Protein AF-F6I775-F1 (afdb_monomer)

Solvent-accessible surface area (backbone atoms only — not comparable to full-atom values): 4284 Å² total; per-residue (Å²): 101,73,62,40,35,74,75,70,65,50,71,80,91,60,99,62,84,47,81,44,74,39,88,91,55,96,63,78,75,51,88,43,103,62,49,36,48,40,47,43,88,57,72,66,73,45,93,90,78,44,56,77,67,50,58,54,55,28,44,54,69,80,58,62,132

Sequence (65 aa):
MKWDEDIFGLEYGLALFNIVVVPDFDMEPVEKKSSNIFNPKLVLASPQSAAVADYTAILGIIDPE

Secondary structure (DSSP, 8-state):
-HHHHHHH-----SS---EEE-SS--S--B--TT-EEE-GGGT---TTT--HHHHHHHHHHHS--

Nearest PDB structures (foldseek):
  8p0i-assembly1_A  TM=8.885E-01  e=2.144E-02  Homo sapiens
  5lg6-assembly2_B  TM=8.878E-01  e=3.047E-02  Sus scrofa
  8sw1-assembly1_A  TM=8.599E-01  e=5.739E-02  Homo sapiens
  6u7g-assembly1_A  TM=8.885E-01  e=7.087E-02  Homo sapiens
  6u7f-assembly2_B  TM=9.002E-01  e=1.007E-01  Homo sapiens

Radius of gyration: 13.37 Å; Cα contacts (8 Å, |Δi|>4): 58; chains: 1; bounding box: 34×22×30 Å

pLDDT: mean 75.65, std 10.82, range [48.31, 90.44]

InterPro domains:
  IPR012779 Peptidase M1, alanyl aminopeptidase [PTHR46322] (1-63)
  IPR014782 Peptidase M1, membrane alanine aminopeptidase [PF01433] (1-62)

Mean predicted aligned error: 7.86 Å

Organism: Vitis vinifera (NCBI:txid29760)

Structure (mmCIF, N/CA/C/O backbone):
data_AF-F6I775-F1
#
_entry.id   AF-F6I775-F1
#
loop_
_atom_site.group_PDB
_atom_site.id
_atom_site.type_symbol
_atom_site.label_atom_id
_atom_site.label_alt_id
_atom_site.label_comp_id
_atom_site.label_asym_id
_atom_site.label_entity_id
_atom_site.label_seq_id
_atom_site.pdbx_PDB_ins_code
_atom_site.Cartn_x
_atom_site.Cartn_y
_atom_site.Cartn_z
_atom_site.occupancy
_atom_site.B_iso_or_equiv
_atom_site.auth_seq_id
_atom_site.auth_comp_id
_atom_site.auth_asym_id
_atom_site.auth_atom_id
_atom_site.pdbx_PDB_model_num
ATOM 1 N N . MET A 1 1 ? -6.768 -4.269 3.713 1.00 79.31 1 MET A N 1
ATOM 2 C CA . MET A 1 1 ? -7.914 -3.321 3.853 1.00 79.31 1 MET A CA 1
ATOM 3 C C . MET A 1 1 ? -9.268 -3.979 3.583 1.00 79.31 1 MET A C 1
ATOM 5 O O . MET A 1 1 ? -9.888 -4.405 4.539 1.00 79.31 1 MET A O 1
ATOM 9 N N . LYS A 1 2 ? -9.742 -4.128 2.330 1.00 84.88 2 LYS A N 1
ATOM 10 C CA . LYS A 1 2 ? -11.055 -4.765 2.049 1.00 84.88 2 LYS A CA 1
ATOM 11 C C . LYS A 1 2 ? -11.146 -6.191 2.615 1.00 84.88 2 LYS A C 1
ATOM 13 O O . LYS A 1 2 ? -12.176 -6.586 3.145 1.00 84.88 2 LYS A O 1
ATOM 18 N N . TRP A 1 3 ? -10.052 -6.942 2.498 1.00 87.31 3 TRP A N 1
ATOM 19 C CA . TRP A 1 3 ? -9.951 -8.295 3.034 1.00 87.31 3 TRP A CA 1
ATOM 20 C C . TRP A 1 3 ? -10.047 -8.318 4.570 1.00 87.31 3 TRP A C 1
ATOM 22 O O . TRP A 1 3 ? -10.842 -9.087 5.102 1.00 87.31 3 TRP A O 1
ATOM 32 N N . ASP A 1 4 ? -9.351 -7.416 5.273 1.00 84.69 4 ASP A N 1
ATOM 33 C CA . ASP A 1 4 ? -9.455 -7.282 6.738 1.00 84.69 4 ASP A CA 1
ATOM 34 C C . ASP A 1 4 ? -10.869 -6.924 7.202 1.00 84.69 4 ASP A C 1
ATOM 36 O O . ASP A 1 4 ? -11.344 -7.427 8.220 1.00 84.69 4 ASP A O 1
ATOM 40 N N . GLU A 1 5 ? -11.570 -6.076 6.449 1.00 87.31 5 GLU A N 1
ATOM 41 C CA . GLU A 1 5 ? -12.972 -5.746 6.714 1.00 87.31 5 GLU A CA 1
ATOM 42 C C . GLU A 1 5 ? -13.879 -6.967 6.531 1.00 87.31 5 GLU A C 1
ATOM 44 O O . GLU A 1 5 ? -14.723 -7.242 7.381 1.00 87.31 5 GLU A O 1
ATOM 49 N N . ASP A 1 6 ? -13.698 -7.719 5.444 1.00 88.25 6 ASP A N 1
ATOM 50 C CA . ASP A 1 6 ? -14.561 -8.852 5.101 1.00 88.25 6 ASP A CA 1
ATOM 51 C C . ASP A 1 6 ? -14.324 -10.077 6.003 1.00 88.25 6 ASP A C 1
ATOM 53 O O . ASP A 1 6 ? -15.270 -10.810 6.299 1.00 88.25 6 ASP A O 1
ATOM 57 N N . ILE A 1 7 ? -13.083 -10.309 6.446 1.00 90.44 7 ILE A N 1
ATOM 58 C CA . ILE A 1 7 ? -12.705 -11.478 7.256 1.00 90.44 7 ILE A CA 1
ATOM 59 C C . ILE A 1 7 ? -12.746 -11.178 8.756 1.00 90.44 7 ILE A C 1
ATOM 61 O O . ILE A 1 7 ? -13.244 -11.998 9.531 1.00 90.44 7 ILE A O 1
ATOM 65 N N . PHE A 1 8 ? -12.246 -10.013 9.172 1.00 85.81 8 PHE A N 1
ATOM 66 C CA . PHE A 1 8 ? -12.066 -9.6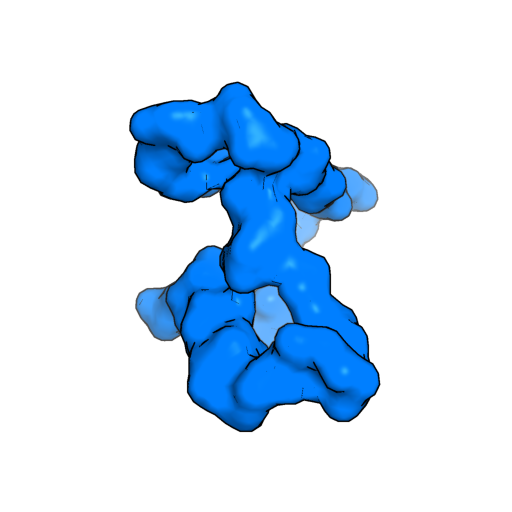69 10.585 1.00 85.81 8 PHE A CA 1
ATOM 67 C C . PHE A 1 8 ? -12.926 -8.490 11.056 1.00 85.81 8 PHE A C 1
ATOM 69 O O . PHE A 1 8 ? -12.983 -8.230 12.258 1.00 85.81 8 PHE A O 1
ATOM 76 N N . GLY A 1 9 ? -13.618 -7.782 10.155 1.00 88.12 9 GLY A N 1
ATOM 77 C CA . GLY A 1 9 ? -14.405 -6.595 10.503 1.00 88.12 9 GLY A CA 1
ATOM 78 C C . GLY A 1 9 ? -13.550 -5.400 10.933 1.00 88.12 9 GLY A C 1
ATOM 79 O O . GLY A 1 9 ? -14.027 -4.547 11.683 1.00 88.12 9 GLY A O 1
ATOM 80 N N . LEU A 1 10 ? -12.281 -5.353 10.515 1.00 85.94 10 LEU A N 1
ATOM 81 C CA . LEU A 1 10 ? -11.331 -4.315 10.913 1.00 85.94 10 LEU A CA 1
ATOM 82 C C . LEU A 1 10 ? -11.292 -3.188 9.877 1.00 85.94 10 LEU A C 1
ATOM 84 O O . LEU A 1 10 ? -10.582 -3.265 8.879 1.00 85.94 10 LEU A O 1
ATOM 88 N N . GLU A 1 11 ? -12.043 -2.121 10.138 1.00 86.19 11 GLU A N 1
ATOM 89 C CA . GLU A 1 11 ? -12.016 -0.911 9.313 1.00 86.19 11 GLU A CA 1
ATOM 90 C C . GLU A 1 11 ? -10.817 -0.018 9.669 1.00 86.19 11 GLU A C 1
ATOM 92 O O . GLU A 1 11 ? -10.441 0.149 10.838 1.00 86.19 11 GLU A O 1
ATOM 97 N N . TYR A 1 12 ? -10.219 0.604 8.653 1.00 81.88 12 TYR A N 1
ATOM 98 C CA . TYR A 1 12 ? -9.136 1.555 8.860 1.00 81.88 12 TYR A CA 1
ATOM 99 C C . TYR A 1 12 ? -9.661 2.857 9.484 1.00 81.88 12 TYR A C 1
ATOM 101 O O . TYR A 1 12 ? -10.397 3.625 8.873 1.00 81.88 12 TYR A O 1
ATOM 109 N N . GLY A 1 13 ? -9.250 3.137 10.722 1.00 81.88 13 GLY A N 1
ATOM 110 C CA . GLY A 1 13 ? -9.809 4.234 11.522 1.00 81.88 13 GLY A CA 1
ATOM 111 C C . GLY A 1 13 ? -9.294 5.649 11.218 1.00 81.88 13 GLY A C 1
ATOM 112 O O . GLY A 1 13 ? -9.603 6.566 11.979 1.00 81.88 13 GLY A O 1
ATOM 113 N N . LEU A 1 14 ? -8.475 5.858 10.179 1.00 83.31 14 LEU A N 1
ATOM 114 C CA . LEU A 1 14 ? -7.966 7.185 9.805 1.00 83.31 14 LEU A CA 1
ATOM 115 C C . LEU A 1 14 ? -8.467 7.605 8.423 1.00 83.31 14 LEU A C 1
ATOM 117 O O . LEU A 1 14 ? -8.598 6.796 7.515 1.00 83.31 14 LEU A O 1
ATOM 121 N N . ALA A 1 15 ? -8.658 8.912 8.239 1.00 79.56 15 ALA A N 1
ATOM 122 C CA . ALA A 1 15 ? -9.152 9.470 6.979 1.00 79.56 15 ALA A CA 1
ATOM 123 C C . ALA A 1 15 ? -8.152 9.372 5.811 1.00 79.56 15 ALA A C 1
ATOM 125 O O . ALA A 1 15 ? -8.544 9.524 4.658 1.00 79.56 15 ALA A O 1
ATOM 126 N N . LEU A 1 16 ? -6.859 9.180 6.099 1.00 80.38 16 LEU A N 1
ATOM 127 C CA . LEU A 1 16 ? -5.791 9.165 5.101 1.00 80.38 16 LEU A CA 1
ATOM 128 C C . LEU A 1 16 ? -4.815 8.015 5.363 1.00 80.38 16 LEU A C 1
ATOM 130 O O . LEU A 1 16 ? -4.400 7.771 6.501 1.00 80.38 16 LEU A O 1
ATOM 134 N N . PHE A 1 17 ? -4.411 7.354 4.282 1.00 81.44 17 PHE A N 1
ATOM 135 C CA . PHE A 1 17 ? -3.362 6.342 4.256 1.00 81.44 17 PHE A CA 1
ATOM 136 C C . PHE A 1 17 ? -2.250 6.829 3.324 1.00 81.44 17 PHE A C 1
ATOM 138 O O . PHE A 1 17 ? -2.432 6.889 2.109 1.00 81.44 17 PHE A O 1
ATOM 145 N N . ASN A 1 18 ? -1.116 7.238 3.897 1.00 80.00 18 ASN A N 1
ATOM 146 C CA . ASN A 1 18 ? 0.000 7.799 3.138 1.00 80.00 18 ASN A CA 1
ATOM 147 C C . ASN A 1 18 ? 1.108 6.758 2.956 1.00 80.00 18 ASN A C 1
ATOM 149 O O . ASN A 1 18 ? 1.580 6.173 3.933 1.00 80.00 18 ASN A O 1
ATOM 153 N N . ILE A 1 19 ? 1.559 6.602 1.711 1.00 80.06 19 ILE A N 1
ATOM 154 C CA . ILE A 1 19 ? 2.731 5.809 1.331 1.00 80.06 19 ILE A CA 1
ATOM 155 C C . ILE A 1 19 ? 3.826 6.785 0.903 1.00 80.06 19 ILE A C 1
ATOM 157 O O . ILE A 1 19 ? 3.616 7.598 0.004 1.00 80.06 19 ILE A O 1
ATOM 161 N N . VAL A 1 20 ? 4.991 6.713 1.543 1.00 80.12 20 VAL A N 1
ATOM 162 C CA . VAL A 1 20 ? 6.148 7.559 1.230 1.00 80.12 20 VAL A CA 1
ATOM 163 C C . VAL A 1 20 ? 7.304 6.673 0.784 1.00 80.12 20 VAL A C 1
ATOM 165 O O . VAL A 1 20 ? 7.669 5.724 1.474 1.00 80.12 20 VAL A O 1
ATOM 168 N N . VAL A 1 21 ? 7.891 6.991 -0.370 1.00 77.69 21 VAL A N 1
ATOM 169 C CA . VAL A 1 21 ? 9.006 6.235 -0.954 1.00 77.69 21 VAL A CA 1
ATOM 170 C C . VAL A 1 21 ? 10.283 7.060 -0.852 1.00 77.69 21 VAL A C 1
ATOM 172 O O . VAL A 1 21 ? 10.336 8.172 -1.378 1.00 77.69 21 VAL A O 1
ATOM 175 N N . VAL A 1 22 ? 11.309 6.519 -0.190 1.00 76.50 22 VAL A N 1
ATOM 176 C CA . VAL A 1 22 ? 12.594 7.209 0.012 1.00 76.50 22 VAL A CA 1
ATOM 177 C C . VAL A 1 22 ? 13.744 6.323 -0.492 1.00 76.50 22 VAL A C 1
ATOM 179 O O . VAL A 1 22 ? 13.875 5.197 -0.016 1.00 76.50 22 VAL A O 1
ATOM 182 N N . PRO A 1 23 ? 14.558 6.783 -1.465 1.00 64.94 23 PRO A N 1
ATOM 183 C CA . PRO A 1 23 ? 15.603 5.968 -2.094 1.00 64.94 23 PRO A CA 1
ATOM 184 C C . PRO A 1 23 ? 16.801 5.652 -1.191 1.00 64.94 23 PRO A C 1
ATOM 186 O O . PRO A 1 23 ? 17.312 4.538 -1.269 1.00 64.94 23 PRO A O 1
ATOM 189 N N . ASP A 1 24 ? 17.189 6.574 -0.309 1.00 63.47 24 ASP A N 1
ATOM 190 C CA . ASP A 1 24 ? 18.246 6.380 0.693 1.00 63.47 24 ASP A CA 1
ATOM 191 C C . ASP A 1 24 ? 17.612 6.195 2.077 1.00 63.47 24 ASP A C 1
ATOM 193 O O . ASP A 1 24 ? 17.575 7.109 2.904 1.00 63.47 24 ASP A O 1
ATOM 197 N N . PHE A 1 25 ? 17.026 5.019 2.301 1.00 59.16 25 PHE A N 1
ATOM 198 C CA . PHE A 1 25 ? 16.481 4.631 3.599 1.00 59.16 25 PHE A CA 1
ATOM 199 C C . PHE A 1 25 ? 17.149 3.329 4.049 1.00 59.16 25 PHE A C 1
ATOM 201 O O . PHE A 1 25 ? 16.769 2.242 3.619 1.00 59.16 25 PHE A O 1
ATOM 208 N N . ASP A 1 26 ? 18.169 3.461 4.901 1.00 57.16 26 ASP A N 1
ATOM 209 C CA . ASP A 1 26 ? 18.952 2.344 5.460 1.00 57.16 26 ASP A CA 1
ATOM 210 C C . ASP A 1 26 ? 18.240 1.621 6.619 1.00 57.16 26 ASP A C 1
ATOM 212 O O . ASP A 1 26 ? 18.812 0.744 7.264 1.00 57.16 26 ASP A O 1
ATOM 216 N N . MET A 1 27 ? 16.999 2.005 6.928 1.00 58.25 27 MET A N 1
ATOM 217 C CA . MET A 1 27 ? 16.222 1.438 8.027 1.00 58.25 27 MET A CA 1
ATOM 218 C C . MET A 1 27 ? 15.156 0.473 7.500 1.00 58.25 27 MET A C 1
ATOM 220 O O . MET A 1 27 ? 14.534 0.722 6.467 1.00 58.25 27 MET A O 1
ATOM 224 N N . GLU A 1 28 ? 14.939 -0.624 8.230 1.00 57.34 28 GLU A N 1
ATOM 225 C CA . GLU A 1 28 ? 13.863 -1.584 7.961 1.00 57.34 28 GLU A CA 1
ATOM 226 C C . GLU A 1 28 ? 12.493 -0.875 7.908 1.00 57.34 28 GLU A C 1
ATOM 228 O O . GLU A 1 28 ? 12.315 0.139 8.594 1.00 57.34 28 GLU A O 1
ATOM 233 N N . PRO A 1 29 ? 11.525 -1.363 7.102 1.00 57.72 29 PRO A N 1
ATOM 234 C CA . PRO A 1 29 ? 10.200 -0.757 7.006 1.00 57.72 29 PRO A CA 1
ATOM 235 C C . PRO A 1 29 ? 9.579 -0.591 8.398 1.00 57.72 29 PRO A C 1
ATOM 237 O O . PRO A 1 29 ? 9.348 -1.568 9.106 1.00 57.72 29 PRO A O 1
ATOM 240 N N . VAL A 1 30 ? 9.323 0.654 8.804 1.00 61.91 30 VAL A N 1
ATOM 241 C CA . VAL A 1 30 ? 8.654 0.947 10.075 1.00 61.91 30 VAL A CA 1
ATOM 242 C C . VAL A 1 30 ? 7.200 1.255 9.772 1.00 61.91 30 VAL A C 1
ATOM 244 O O . VAL A 1 30 ? 6.879 2.339 9.279 1.00 61.91 30 VAL A O 1
AT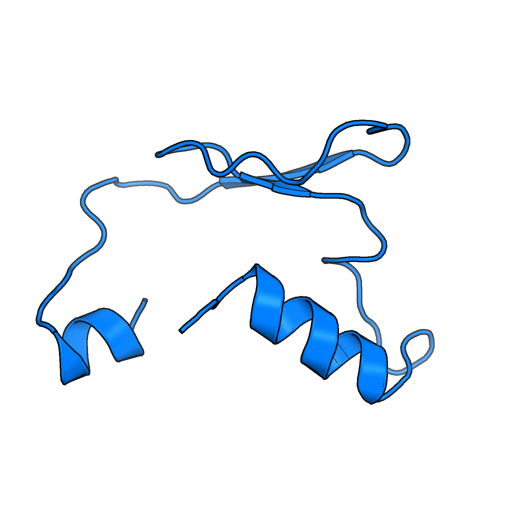OM 247 N N . GLU A 1 31 ? 6.319 0.316 10.100 1.00 56.94 31 GLU A N 1
ATOM 248 C CA . GLU A 1 31 ? 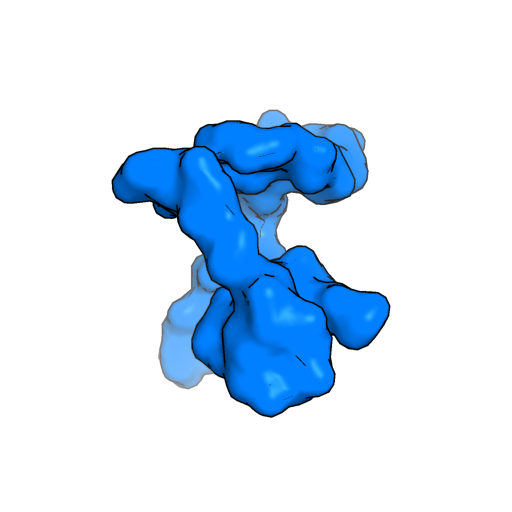4.885 0.562 10.097 1.00 56.94 31 GLU A CA 1
ATOM 249 C C . GLU A 1 31 ? 4.563 1.599 11.183 1.00 56.94 31 GLU A C 1
ATOM 251 O O . GLU A 1 31 ? 4.714 1.367 12.386 1.00 56.94 31 GLU A O 1
ATOM 256 N N . LYS A 1 32 ? 4.156 2.799 10.765 1.00 54.59 32 LYS A N 1
ATOM 257 C CA . LYS A 1 32 ? 3.582 3.801 11.665 1.00 54.59 32 LYS A CA 1
ATOM 258 C C . LYS A 1 32 ? 2.151 4.039 11.244 1.00 54.59 32 LYS A C 1
ATOM 260 O O . LYS A 1 32 ? 1.884 4.283 10.074 1.00 54.59 32 LYS A O 1
ATOM 265 N N . LYS A 1 33 ? 1.268 4.108 12.242 1.00 54.28 33 LYS A N 1
ATOM 266 C CA . LYS A 1 33 ? -0.199 4.212 12.144 1.00 54.28 33 LYS A CA 1
ATOM 267 C C . LYS A 1 33 ? -0.759 5.215 11.116 1.00 54.28 33 LYS A C 1
ATOM 269 O O . LYS A 1 33 ? -1.929 5.118 10.797 1.00 54.28 33 LYS A O 1
ATOM 274 N N . SER A 1 34 ? 0.021 6.178 10.61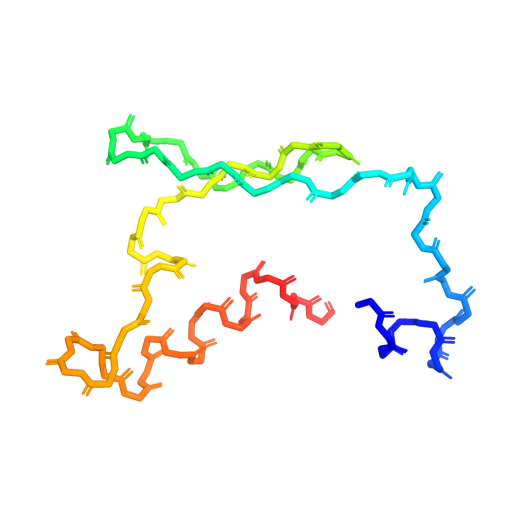8 1.00 48.31 34 SER A N 1
ATOM 275 C CA . SER A 1 34 ? -0.389 7.152 9.591 1.00 48.31 34 SER A CA 1
ATOM 276 C C . SER A 1 34 ? 0.647 7.406 8.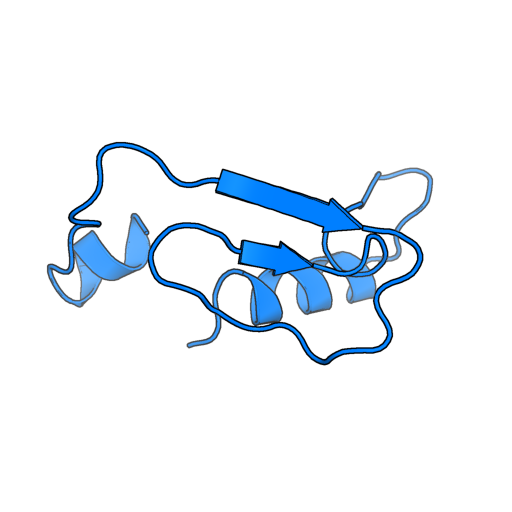484 1.00 48.31 34 SER A C 1
ATOM 278 O O . SER A 1 34 ? 0.453 8.299 7.652 1.00 48.31 34 SER A O 1
ATOM 280 N N . SER A 1 35 ? 1.805 6.742 8.503 1.00 57.31 35 SER A N 1
ATOM 281 C CA . SER A 1 35 ? 2.922 7.066 7.605 1.00 57.31 35 SER A CA 1
ATOM 282 C C . SER A 1 35 ? 3.800 5.848 7.377 1.00 57.31 35 SER A C 1
ATOM 284 O O . SER A 1 35 ? 4.720 5.584 8.149 1.00 57.31 35 SER A O 1
ATOM 286 N N . ASN A 1 36 ? 3.515 5.148 6.285 1.00 66.56 36 ASN A N 1
ATOM 287 C CA . ASN A 1 36 ? 4.278 3.988 5.863 1.00 66.56 36 ASN A CA 1
ATOM 288 C C . ASN A 1 36 ? 5.407 4.447 4.938 1.00 66.56 36 ASN A C 1
ATOM 290 O O . ASN A 1 36 ? 5.155 5.009 3.868 1.00 66.56 36 ASN A O 1
ATOM 294 N N . ILE A 1 37 ? 6.648 4.268 5.391 1.00 68.38 37 ILE A N 1
ATOM 295 C CA . ILE A 1 37 ? 7.860 4.647 4.658 1.00 68.38 37 ILE A CA 1
ATOM 296 C C . ILE A 1 37 ? 8.493 3.373 4.114 1.00 68.38 37 ILE A C 1
ATOM 298 O O . ILE A 1 37 ? 8.829 2.476 4.886 1.00 68.38 37 ILE A O 1
ATOM 302 N N . PHE A 1 38 ? 8.677 3.308 2.797 1.00 71.00 38 PHE A N 1
ATOM 303 C CA . PHE A 1 38 ? 9.225 2.132 2.131 1.00 71.00 38 PHE A CA 1
ATOM 304 C C . PHE A 1 38 ? 10.417 2.468 1.236 1.00 71.00 38 PHE A C 1
ATOM 306 O O . PHE A 1 38 ? 10.525 3.560 0.666 1.00 71.00 38 PHE A O 1
ATOM 313 N N . ASN A 1 39 ? 11.278 1.468 1.052 1.00 71.19 39 ASN A N 1
ATOM 314 C CA . ASN A 1 39 ? 12.307 1.492 0.024 1.00 71.19 39 ASN A CA 1
ATOM 315 C C . ASN A 1 39 ? 11.650 1.388 -1.372 1.00 71.19 39 ASN A C 1
ATOM 317 O O . ASN A 1 39 ? 10.767 0.546 -1.555 1.00 71.19 39 ASN A O 1
ATOM 321 N N . PRO A 1 40 ? 12.074 2.170 -2.384 1.00 71.94 40 PRO A N 1
ATOM 322 C CA . PRO A 1 40 ? 11.500 2.125 -3.730 1.00 71.94 40 PRO A CA 1
ATOM 323 C C . PRO A 1 40 ? 11.498 0.740 -4.372 1.00 71.94 40 PRO A C 1
ATOM 325 O O . PRO A 1 40 ? 10.562 0.431 -5.103 1.00 71.94 40 PRO A O 1
ATOM 328 N N . LYS A 1 41 ? 12.481 -0.117 -4.069 1.00 70.75 41 LYS A N 1
ATOM 329 C CA . LYS A 1 41 ? 12.506 -1.501 -4.573 1.00 70.75 41 LYS A CA 1
ATOM 330 C C . LYS A 1 41 ? 11.329 -2.351 -4.085 1.00 70.75 41 LYS A C 1
ATOM 332 O O . LYS A 1 41 ? 11.032 -3.367 -4.695 1.00 70.75 41 LYS A O 1
ATOM 337 N N . LEU A 1 42 ? 10.685 -1.944 -2.993 1.00 68.44 42 LEU A N 1
ATOM 338 C CA . LEU A 1 42 ? 9.616 -2.677 -2.315 1.00 68.44 42 LEU A CA 1
ATOM 339 C C . LEU A 1 42 ? 8.233 -2.051 -2.555 1.00 68.44 42 LEU A C 1
ATOM 341 O O . LEU A 1 42 ? 7.265 -2.463 -1.928 1.00 68.44 42 LEU A O 1
ATOM 345 N N . VAL A 1 43 ? 8.130 -1.058 -3.450 1.00 74.69 43 VAL A N 1
ATOM 346 C CA . VAL A 1 43 ? 6.856 -0.390 -3.794 1.00 74.69 43 VAL A CA 1
ATOM 347 C C . VAL A 1 43 ? 6.719 -0.117 -5.291 1.00 74.69 43 VAL A C 1
ATOM 349 O O . VAL A 1 43 ? 5.615 -0.166 -5.829 1.00 74.69 43 VAL A O 1
ATOM 352 N N . LEU A 1 44 ? 7.814 0.183 -5.993 1.00 79.56 44 LEU A N 1
ATOM 353 C CA . LEU A 1 44 ? 7.768 0.542 -7.408 1.00 79.56 44 LEU A CA 1
ATOM 354 C C . LEU A 1 44 ? 7.922 -0.706 -8.284 1.00 79.56 44 LEU A C 1
ATOM 356 O O . LEU A 1 44 ? 9.021 -1.234 -8.433 1.00 79.56 44 LEU A O 1
ATOM 360 N N . ALA A 1 45 ? 6.833 -1.127 -8.927 1.00 83.94 45 ALA A N 1
ATOM 361 C CA . ALA A 1 45 ? 6.851 -2.160 -9.959 1.00 83.94 45 ALA A CA 1
ATOM 362 C C . ALA A 1 45 ? 6.189 -1.664 -11.248 1.00 83.94 45 ALA A C 1
ATOM 364 O O . ALA A 1 45 ? 5.122 -1.050 -11.223 1.00 83.94 45 ALA A O 1
ATOM 365 N N . SER A 1 46 ? 6.813 -1.959 -12.391 1.00 83.12 46 SER A N 1
ATOM 366 C CA . SER A 1 46 ? 6.223 -1.755 -13.716 1.00 83.12 46 SER A CA 1
ATOM 367 C C . SER A 1 46 ? 6.379 -3.024 -14.556 1.00 83.12 46 SER A C 1
ATOM 369 O O . SER A 1 46 ? 7.384 -3.721 -14.393 1.00 83.12 46 SER A O 1
ATOM 371 N N . PRO A 1 47 ? 5.463 -3.313 -15.499 1.00 82.06 47 PRO A N 1
ATOM 372 C CA . PRO A 1 47 ? 5.566 -4.501 -16.349 1.00 82.06 47 PRO A CA 1
ATOM 373 C C . PRO A 1 47 ? 6.851 -4.559 -17.186 1.00 82.06 47 PRO A C 1
ATOM 375 O O . PRO A 1 47 ? 7.238 -5.633 -17.634 1.00 82.06 47 PRO A O 1
ATOM 378 N N . GLN A 1 48 ? 7.500 -3.413 -17.431 1.00 83.31 48 GLN A N 1
ATOM 379 C CA . GLN A 1 48 ? 8.762 -3.353 -18.170 1.00 83.31 48 GLN A CA 1
ATOM 380 C C . GLN A 1 48 ? 10.005 -3.549 -17.288 1.00 83.31 48 GLN A C 1
ATOM 382 O O . GLN A 1 48 ? 11.074 -3.822 -17.827 1.00 83.31 48 GLN A O 1
ATOM 387 N N . SER A 1 49 ? 9.899 -3.376 -15.965 1.00 81.38 49 SER A N 1
ATOM 388 C CA . SER A 1 49 ? 11.062 -3.301 -15.065 1.00 81.38 49 SER A CA 1
ATOM 389 C C . SER A 1 49 ? 11.049 -4.288 -13.899 1.00 81.38 49 SER A C 1
ATOM 391 O O . SER A 1 49 ? 12.100 -4.490 -13.299 1.00 81.38 49 SER A O 1
ATOM 393 N N . ALA A 1 50 ? 9.896 -4.860 -13.551 1.00 85.06 50 ALA A N 1
ATOM 394 C CA . ALA A 1 50 ? 9.730 -5.747 -12.402 1.00 85.06 50 ALA A CA 1
ATOM 395 C C . ALA A 1 50 ? 9.535 -7.203 -12.845 1.00 85.06 50 ALA A C 1
ATOM 397 O O . ALA A 1 50 ? 8.771 -7.494 -13.769 1.00 85.06 50 ALA A O 1
ATOM 398 N N . ALA A 1 51 ? 10.212 -8.125 -12.168 1.00 86.75 51 ALA A N 1
ATOM 399 C CA . ALA A 1 51 ? 9.978 -9.553 -12.294 1.00 86.75 51 ALA A CA 1
ATOM 400 C C . ALA A 1 51 ? 8.704 -9.961 -11.537 1.00 86.75 51 ALA A C 1
ATOM 402 O O . ALA A 1 5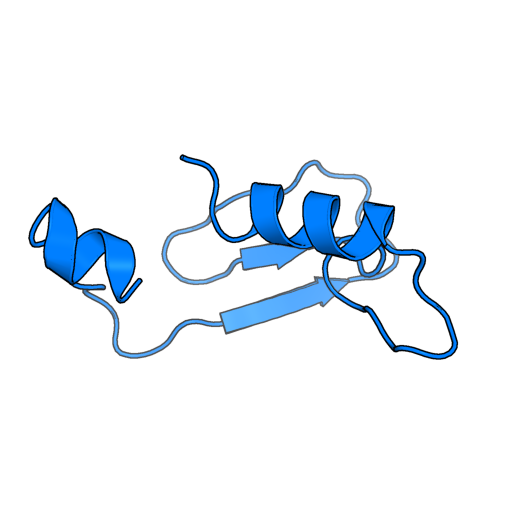1 ? 8.255 -9.281 -10.618 1.00 86.75 51 ALA A O 1
ATOM 403 N N . VAL A 1 52 ? 8.145 -11.131 -11.864 1.00 84.94 52 VAL A N 1
ATOM 404 C CA . VAL A 1 52 ? 6.977 -11.690 -11.149 1.00 84.94 52 VAL A CA 1
ATOM 405 C C . VAL A 1 52 ? 7.237 -11.808 -9.642 1.00 84.94 52 VAL A C 1
ATOM 407 O O . VAL A 1 52 ? 6.348 -11.531 -8.844 1.00 84.94 52 VAL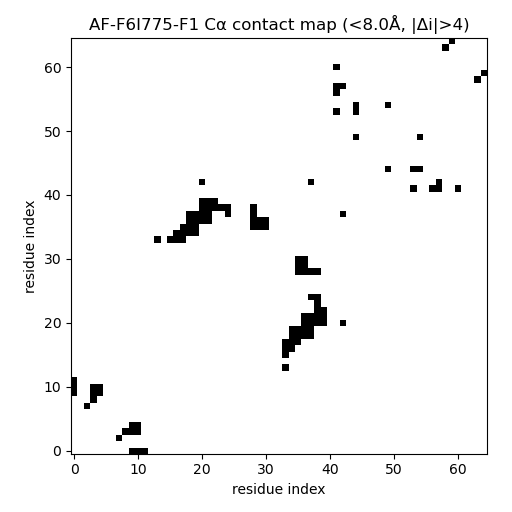 A O 1
ATOM 410 N N . ALA A 1 53 ? 8.464 -12.161 -9.251 1.00 85.12 53 ALA A N 1
ATOM 411 C CA . ALA A 1 53 ? 8.855 -12.262 -7.847 1.00 85.12 53 ALA A CA 1
ATOM 412 C C . ALA A 1 53 ? 8.779 -10.919 -7.097 1.00 85.12 53 ALA A C 1
ATOM 414 O O . ALA A 1 53 ? 8.462 -10.912 -5.909 1.00 85.12 53 ALA A O 1
ATOM 415 N N . ASP A 1 54 ? 9.010 -9.795 -7.784 1.00 82.75 54 ASP A N 1
ATOM 416 C CA . ASP A 1 54 ? 8.951 -8.464 -7.175 1.00 82.75 54 ASP A CA 1
ATOM 417 C C . ASP A 1 54 ? 7.510 -8.115 -6.781 1.00 82.75 54 ASP A C 1
ATOM 419 O O . ASP A 1 54 ? 7.280 -7.576 -5.704 1.00 82.75 54 ASP A O 1
ATOM 423 N N 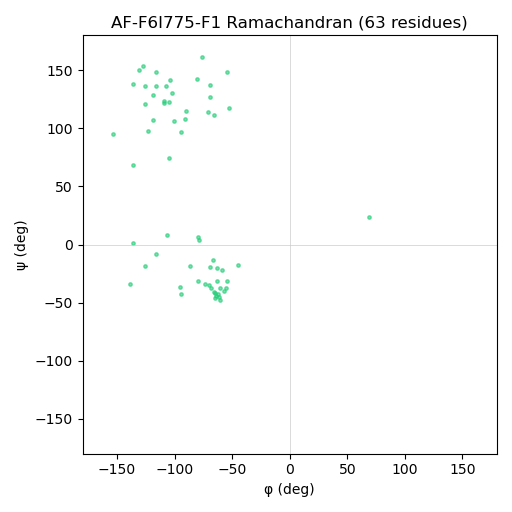. TYR A 1 55 ? 6.518 -8.501 -7.593 1.00 82.69 55 TYR A N 1
ATOM 424 C CA . TYR A 1 55 ? 5.102 -8.314 -7.256 1.00 82.69 55 TYR A CA 1
ATOM 425 C C . TYR A 1 55 ? 4.704 -9.082 -5.991 1.00 82.69 55 TYR A C 1
ATOM 427 O O . TYR A 1 55 ? 4.006 -8.533 -5.139 1.00 82.69 55 TYR A O 1
ATOM 435 N N . THR A 1 56 ? 5.168 -10.326 -5.842 1.00 83.38 56 THR A N 1
ATOM 436 C CA . THR A 1 56 ? 4.906 -11.128 -4.638 1.00 83.38 56 THR A CA 1
ATOM 437 C C . THR A 1 56 ? 5.576 -10.522 -3.405 1.00 83.38 56 THR A C 1
ATOM 439 O O . THR A 1 56 ? 4.966 -10.476 -2.340 1.00 83.38 56 THR A O 1
ATOM 442 N N . ALA A 1 57 ? 6.808 -10.023 -3.545 1.00 83.12 57 ALA A N 1
ATOM 443 C CA . ALA A 1 57 ? 7.527 -9.371 -2.454 1.00 83.12 57 ALA A CA 1
ATOM 444 C C . ALA A 1 57 ? 6.84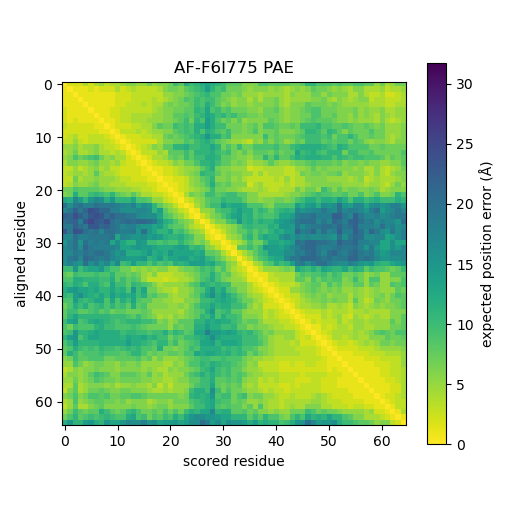9 -8.065 -2.010 1.00 83.12 57 ALA A C 1
ATOM 446 O O . ALA A 1 57 ? 6.720 -7.821 -0.814 1.00 83.12 57 ALA A O 1
ATOM 447 N N . ILE A 1 58 ? 6.376 -7.251 -2.961 1.00 83.69 58 ILE A N 1
ATOM 448 C CA . ILE A 1 58 ? 5.619 -6.024 -2.676 1.00 83.69 58 ILE A CA 1
ATOM 449 C C . ILE A 1 58 ? 4.321 -6.360 -1.935 1.00 83.69 58 ILE A C 1
ATOM 451 O O . ILE A 1 58 ? 4.009 -5.722 -0.930 1.00 83.69 58 ILE A O 1
ATOM 455 N N . LEU A 1 59 ? 3.584 -7.379 -2.395 1.00 82.56 59 LEU A N 1
ATOM 456 C CA . LEU A 1 59 ? 2.333 -7.788 -1.757 1.00 82.56 59 LEU A CA 1
ATOM 457 C C . LEU A 1 59 ? 2.557 -8.231 -0.307 1.00 82.56 59 LEU A C 1
ATOM 459 O O . LEU A 1 59 ? 1.874 -7.726 0.571 1.00 82.56 59 LEU A O 1
ATOM 463 N N . GLY A 1 60 ? 3.553 -9.082 -0.043 1.00 80.12 60 GLY A N 1
ATOM 464 C CA . GLY A 1 60 ? 3.830 -9.571 1.315 1.00 80.12 60 GLY A CA 1
ATOM 465 C C . GLY A 1 60 ? 4.313 -8.503 2.305 1.00 80.12 60 GLY A C 1
ATOM 466 O O . GLY A 1 60 ? 4.348 -8.761 3.502 1.00 80.12 60 GLY A O 1
ATOM 467 N N . ILE A 1 61 ? 4.699 -7.315 1.828 1.00 78.00 61 ILE A N 1
ATOM 468 C CA . ILE A 1 61 ? 5.088 -6.177 2.677 1.00 78.00 61 ILE A CA 1
ATOM 469 C C . ILE A 1 61 ? 3.917 -5.218 2.907 1.00 78.00 61 ILE A C 1
ATOM 471 O O . ILE A 1 61 ? 3.813 -4.627 3.978 1.00 78.00 61 ILE A O 1
ATOM 475 N N . ILE A 1 62 ? 3.064 -5.022 1.898 1.00 80.19 62 ILE A N 1
ATOM 476 C CA . ILE A 1 62 ? 1.889 -4.142 1.995 1.00 80.19 62 ILE A CA 1
ATOM 477 C C . ILE A 1 62 ? 0.735 -4.838 2.728 1.00 80.19 62 ILE A C 1
ATOM 479 O O . ILE A 1 62 ? -0.051 -4.162 3.388 1.00 80.19 62 ILE A O 1
ATOM 483 N N . ASP A 1 63 ? 0.646 -6.159 2.601 1.00 76.00 63 ASP A N 1
ATOM 484 C CA . ASP A 1 63 ? -0.393 -7.015 3.170 1.00 76.00 63 ASP A CA 1
ATOM 485 C C . ASP A 1 63 ? 0.254 -8.275 3.785 1.00 76.00 63 ASP A C 1
ATOM 487 O O . ASP A 1 63 ? 0.179 -9.364 3.207 1.00 76.00 63 ASP A O 1
ATOM 491 N N . PRO A 1 64 ? 1.009 -8.133 4.893 1.00 64.88 64 PRO A N 1
ATOM 492 C CA . PRO A 1 64 ? 1.467 -9.284 5.659 1.00 64.88 64 PRO A CA 1
ATOM 493 C C . PRO A 1 64 ? 0.257 -9.929 6.355 1.00 64.88 64 PRO A C 1
ATOM 495 O O . PRO A 1 64 ? -0.491 -9.225 7.029 1.00 64.88 64 PRO A O 1
ATOM 498 N N . GLU A 1 65 ? 0.070 -11.242 6.165 1.00 59.44 65 GLU A N 1
ATOM 499 C CA . GLU A 1 65 ? -0.993 -12.045 6.811 1.00 59.44 65 GLU A CA 1
ATOM 500 C C . GLU A 1 65 ? -1.150 -11.800 8.323 1.00 59.44 65 GLU A C 1
ATOM 502 O O . GLU A 1 65 ? -0.121 -11.641 9.027 1.00 59.44 65 GLU A O 1
#

Foldseek 3Di:
DVCCCVPPVDDLPDPDADEAEDQPDPDDFDDDSRYTYDHCLLADDDPVPDDPVSVVSNCCVVDPD